Protein AF-A0A150PEU9-F1 (afdb_monomer_lite)

Sequence (123 aa):
MVEYGLVGLDCQSSMSETLRVEVGYSTSEGVMWDKSLAVTIDDVRLGLPEEYSQAILQALSSAVATKLSPGVLRLAEAAHGAVGSSPSFFAKLSFAAVELMFLDVSDAPDELLAKLLRRILVG

Structure (mmCIF, N/CA/C/O backbone):
data_AF-A0A150PEU9-F1
#
_entry.id   AF-A0A150PEU9-F1
#
loop_
_atom_site.group_PDB
_atom_site.id
_atom_site.type_symbol
_atom_site.label_atom_id
_atom_site.label_alt_id
_atom_site.label_comp_id
_atom_site.label_asym_id
_atom_site.label_entity_id
_atom_site.label_seq_id
_atom_site.pdbx_PDB_ins_code
_atom_site.Cartn_x
_atom_site.Cartn_y
_atom_site.Cartn_z
_atom_site.occupancy
_atom_site.B_iso_or_equiv
_atom_site.auth_seq_id
_atom_site.auth_comp_id
_atom_site.auth_asym_id
_atom_site.auth_atom_id
_atom_site.pdbx_PDB_model_num
ATOM 1 N N . MET A 1 1 ? 1.212 9.586 -21.007 1.00 61.94 1 MET A N 1
ATOM 2 C CA . MET A 1 1 ? 2.030 8.427 -20.592 1.00 61.94 1 MET A CA 1
ATOM 3 C C . MET A 1 1 ? 1.086 7.468 -19.890 1.00 61.94 1 MET A C 1
ATOM 5 O O . MET A 1 1 ? 0.194 7.959 -19.211 1.00 61.94 1 MET A O 1
ATOM 9 N N . VAL A 1 2 ? 1.180 6.164 -20.141 1.00 73.00 2 VAL A N 1
ATOM 10 C CA . VAL A 1 2 ? 0.320 5.181 -19.464 1.00 73.00 2 VAL A CA 1
ATOM 11 C C . VAL A 1 2 ? 0.987 4.835 -18.141 1.00 73.00 2 VAL A C 1
ATOM 13 O O . VAL A 1 2 ? 2.156 4.462 -18.148 1.00 73.00 2 VAL A O 1
ATOM 16 N N . GLU A 1 3 ? 0.273 5.013 -17.032 1.00 85.06 3 GLU A N 1
ATOM 17 C CA . GLU A 1 3 ? 0.747 4.597 -15.714 1.00 85.06 3 GLU A CA 1
ATOM 18 C C . GLU A 1 3 ? 0.246 3.191 -15.403 1.00 85.06 3 GLU A C 1
ATOM 20 O O . GLU A 1 3 ? -0.909 2.858 -15.684 1.00 85.06 3 GLU A O 1
ATOM 25 N N . TYR A 1 4 ? 1.115 2.360 -14.841 1.00 84.00 4 TYR A N 1
ATOM 26 C CA . TYR A 1 4 ? 0.763 1.005 -14.445 1.00 84.00 4 TYR A CA 1
ATOM 27 C C . TYR A 1 4 ? 1.694 0.511 -13.336 1.00 84.00 4 TYR A C 1
ATOM 29 O O . TYR A 1 4 ? 2.791 1.030 -13.123 1.00 84.00 4 TYR A O 1
ATOM 37 N N . GLY A 1 5 ? 1.227 -0.497 -12.609 1.00 88.62 5 GLY A N 1
ATOM 38 C CA . GLY A 1 5 ? 1.922 -1.100 -11.482 1.00 88.62 5 GLY A CA 1
ATOM 39 C C . GLY A 1 5 ? 1.016 -2.109 -10.792 1.00 88.62 5 GLY A C 1
ATOM 40 O O . GLY A 1 5 ? -0.192 -2.143 -11.038 1.00 88.62 5 GLY A O 1
ATOM 41 N N . LEU A 1 6 ? 1.606 -2.932 -9.935 1.00 90.06 6 LEU A N 1
ATOM 42 C CA . LEU A 1 6 ? 0.895 -3.910 -9.124 1.00 90.06 6 LEU A CA 1
ATOM 43 C C . LEU A 1 6 ? 1.288 -3.730 -7.663 1.00 90.06 6 LEU A C 1
ATOM 45 O O . LEU A 1 6 ? 2.459 -3.494 -7.370 1.00 90.06 6 LEU A O 1
ATOM 49 N N . VAL A 1 7 ? 0.316 -3.874 -6.765 1.00 92.44 7 VAL A N 1
ATOM 50 C CA . VAL A 1 7 ? 0.535 -3.966 -5.319 1.00 92.44 7 VAL A CA 1
ATOM 51 C C . VAL A 1 7 ? -0.363 -5.053 -4.739 1.00 92.44 7 VAL A C 1
ATOM 53 O O . VAL A 1 7 ? -1.501 -5.221 -5.176 1.00 92.44 7 VAL A O 1
ATOM 56 N N . GLY A 1 8 ? 0.145 -5.761 -3.740 1.00 92.19 8 GLY A N 1
ATOM 57 C CA . GLY A 1 8 ? -0.601 -6.692 -2.905 1.00 92.19 8 GLY A CA 1
ATOM 58 C C . GLY A 1 8 ? -0.447 -6.296 -1.444 1.00 92.19 8 GLY A C 1
ATOM 59 O O . GLY A 1 8 ? 0.663 -6.021 -0.980 1.00 92.19 8 GLY A O 1
ATOM 60 N N . LEU A 1 9 ? -1.567 -6.246 -0.726 1.00 93.56 9 LEU A N 1
ATOM 61 C CA . LEU A 1 9 ? -1.605 -5.949 0.701 1.00 93.56 9 LEU A CA 1
ATOM 62 C C . LEU A 1 9 ? -1.958 -7.217 1.478 1.00 93.56 9 LEU A C 1
ATOM 64 O O . LEU A 1 9 ? -2.881 -7.936 1.104 1.00 93.56 9 LEU A O 1
ATOM 68 N N . ASP A 1 10 ? -1.248 -7.449 2.575 1.00 93.12 10 ASP A N 1
ATOM 69 C CA . ASP A 1 10 ? -1.586 -8.443 3.591 1.00 93.12 10 ASP A CA 1
ATOM 70 C C . ASP A 1 10 ? -1.943 -7.721 4.892 1.00 93.12 10 ASP A C 1
ATOM 72 O O . ASP A 1 10 ? -1.300 -6.737 5.268 1.00 93.12 10 ASP A O 1
ATOM 76 N N . CYS A 1 11 ? -2.976 -8.194 5.582 1.00 91.25 11 CYS A N 1
ATOM 77 C CA . CYS A 1 11 ? -3.444 -7.588 6.821 1.00 91.25 11 CYS A CA 1
ATOM 78 C C . CYS A 1 11 ? -3.676 -8.655 7.880 1.00 91.25 11 CYS A C 1
ATOM 80 O O . CYS A 1 11 ? -4.505 -9.549 7.721 1.00 91.25 11 CYS A O 1
ATOM 82 N N . GLN A 1 12 ? -2.974 -8.508 8.999 1.00 91.56 12 GLN A N 1
ATOM 83 C CA . GLN A 1 12 ? -3.029 -9.437 10.116 1.00 91.56 12 GLN A CA 1
ATOM 84 C C . GLN A 1 12 ? -3.490 -8.699 11.367 1.00 91.56 12 GLN A C 1
ATOM 86 O O . GLN A 1 12 ? -2.843 -7.756 11.829 1.00 91.56 12 GLN A O 1
ATOM 91 N N . SER A 1 13 ? -4.614 -9.135 11.931 1.00 87.69 13 SER A N 1
ATOM 92 C CA . SER A 1 13 ? -5.076 -8.644 13.227 1.00 87.69 13 SER A CA 1
ATOM 93 C C . SER A 1 13 ? -4.116 -9.082 14.332 1.00 87.69 13 SER A C 1
ATOM 95 O O . SER A 1 13 ? -3.575 -10.187 14.307 1.00 87.69 13 SER A O 1
ATOM 97 N N . SER A 1 14 ? -3.927 -8.223 15.329 1.00 88.31 14 SER A N 1
ATOM 98 C CA . SER A 1 14 ? -3.087 -8.509 16.492 1.00 88.31 14 SER A CA 1
ATOM 99 C C . SER A 1 14 ? -3.781 -8.060 17.770 1.00 88.31 14 SER A C 1
ATOM 101 O O . SER A 1 14 ? -4.646 -7.191 17.748 1.00 88.31 14 SER A O 1
ATOM 103 N N . MET A 1 15 ? -3.354 -8.627 18.898 1.00 84.06 15 MET A N 1
ATOM 104 C CA . MET A 1 15 ? -3.739 -8.169 20.237 1.00 84.06 15 MET A CA 1
ATOM 105 C C . MET A 1 15 ? -2.934 -6.936 20.688 1.00 84.06 15 MET A C 1
ATOM 107 O O . MET A 1 15 ? -2.990 -6.559 21.855 1.00 84.06 15 MET A O 1
ATOM 111 N N . SER A 1 16 ? -2.138 -6.328 19.800 1.00 85.00 16 SER A N 1
ATOM 112 C CA . SER A 1 16 ? -1.471 -5.056 20.079 1.00 85.00 16 SER A CA 1
ATOM 113 C C . SER A 1 16 ? -2.482 -3.918 20.204 1.00 85.00 16 SER A C 1
ATOM 115 O O . SER A 1 16 ? -3.596 -3.996 19.706 1.00 85.00 16 SER A O 1
ATOM 117 N N . GLU A 1 17 ? -2.073 -2.818 20.830 1.00 89.25 17 GLU A N 1
ATOM 118 C CA . GLU A 1 17 ? -2.870 -1.582 20.872 1.00 89.25 17 GLU A CA 1
ATOM 119 C C . GLU A 1 17 ? -2.612 -0.680 19.657 1.00 89.25 17 GLU A C 1
ATOM 121 O O . GLU A 1 17 ? -3.278 0.332 19.459 1.00 89.25 17 GLU A O 1
ATOM 126 N N . THR A 1 18 ? -1.625 -1.038 18.835 1.00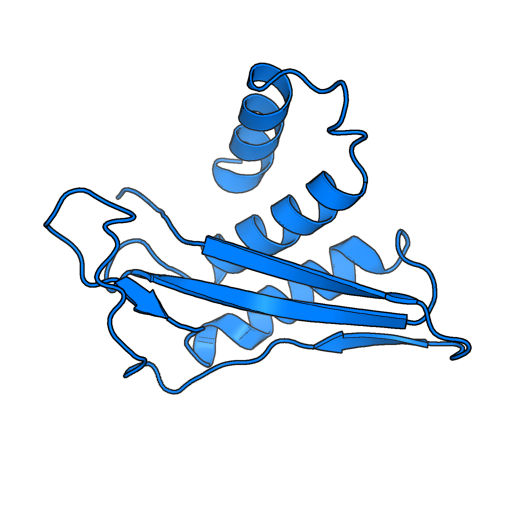 91.25 18 THR A N 1
ATOM 127 C CA . THR A 1 18 ? -1.189 -0.251 17.686 1.00 91.25 18 THR A CA 1
ATOM 128 C C . THR A 1 18 ? -1.408 -0.999 16.381 1.00 91.25 18 THR A C 1
ATOM 130 O O . THR A 1 18 ? -1.338 -2.231 16.317 1.00 91.25 18 THR A O 1
ATOM 133 N N . LEU A 1 19 ? -1.658 -0.222 15.330 1.00 92.44 19 LEU A N 1
ATOM 134 C CA . LEU A 1 19 ? -1.579 -0.660 13.947 1.00 92.44 19 LEU A CA 1
ATOM 135 C C . LEU A 1 19 ? -0.207 -0.272 13.396 1.00 92.44 19 LEU A C 1
ATOM 137 O O . LEU A 1 19 ? 0.175 0.899 13.430 1.00 92.44 19 LEU A O 1
ATOM 141 N N . ARG A 1 20 ? 0.537 -1.253 12.892 1.00 94.50 20 ARG A N 1
ATOM 142 C CA . ARG A 1 20 ? 1.802 -1.034 12.195 1.00 94.50 20 ARG A CA 1
ATOM 143 C C . ARG A 1 20 ? 1.579 -1.121 10.691 1.00 94.50 20 ARG A C 1
ATOM 145 O O . ARG A 1 20 ? 0.948 -2.060 10.219 1.00 94.50 20 ARG A O 1
ATOM 152 N N . VAL A 1 21 ? 2.140 -0.171 9.952 1.00 95.38 21 VAL A N 1
ATOM 153 C CA . VAL A 1 21 ? 2.193 -0.216 8.489 1.00 95.38 21 VAL A CA 1
ATOM 154 C C . VAL A 1 21 ? 3.622 -0.536 8.073 1.00 95.38 21 VAL A C 1
ATOM 156 O O . VAL A 1 21 ? 4.559 0.134 8.506 1.00 95.38 21 VAL A O 1
ATOM 159 N N . GLU A 1 22 ? 3.789 -1.569 7.256 1.00 95.50 22 GLU A N 1
ATOM 160 C CA . GLU A 1 22 ? 5.086 -2.039 6.774 1.00 95.50 22 GLU A CA 1
ATOM 161 C C . GLU A 1 22 ? 5.135 -1.947 5.246 1.00 95.50 22 GLU A C 1
ATOM 163 O O . GLU A 1 22 ? 4.294 -2.515 4.548 1.00 95.50 22 GLU A O 1
ATOM 168 N N . VAL A 1 23 ? 6.139 -1.241 4.722 1.00 93.69 23 VAL A N 1
ATOM 169 C CA . VAL A 1 23 ? 6.396 -1.124 3.282 1.00 93.69 23 VAL A CA 1
ATOM 170 C C . VAL A 1 23 ? 7.800 -1.645 3.017 1.00 93.69 23 VAL A C 1
ATOM 172 O O . VAL A 1 23 ? 8.785 -0.986 3.347 1.00 93.69 23 VAL A O 1
ATOM 175 N N . GLY A 1 24 ? 7.887 -2.854 2.464 1.00 88.69 24 GLY A N 1
ATOM 176 C CA . GLY A 1 24 ? 9.151 -3.399 1.983 1.00 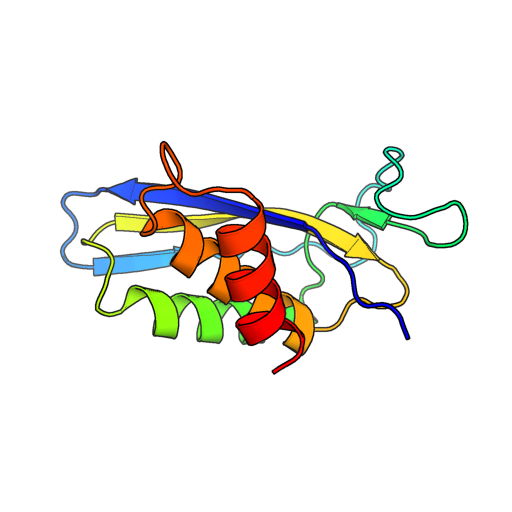88.69 24 GLY A CA 1
ATOM 177 C C . GLY A 1 24 ? 9.561 -2.720 0.679 1.00 88.69 24 GLY A C 1
ATOM 178 O O . GLY A 1 24 ? 8.719 -2.465 -0.179 1.00 88.69 24 GLY A O 1
ATOM 179 N N . TYR A 1 25 ? 10.849 -2.443 0.525 1.00 88.12 25 TYR A N 1
ATOM 180 C CA . TYR A 1 25 ? 11.429 -1.965 -0.725 1.00 88.12 25 TYR A CA 1
ATOM 181 C C . TYR A 1 25 ? 12.662 -2.795 -1.076 1.00 88.12 25 TYR A C 1
ATOM 183 O O . TYR A 1 25 ? 13.247 -3.472 -0.227 1.00 88.12 25 TYR A O 1
ATOM 191 N N . SER A 1 26 ? 13.043 -2.753 -2.344 1.00 79.69 26 SER A N 1
ATOM 192 C CA . SER A 1 26 ? 14.255 -3.361 -2.874 1.00 79.69 26 SER A CA 1
ATOM 193 C C . SER A 1 26 ? 15.102 -2.292 -3.549 1.00 79.69 26 SER A C 1
ATOM 195 O O . SER A 1 26 ? 14.620 -1.218 -3.913 1.00 79.69 26 SER A O 1
ATOM 197 N N . THR A 1 27 ? 16.380 -2.593 -3.765 1.00 69.81 27 THR A N 1
ATOM 198 C CA . THR A 1 27 ? 17.156 -1.820 -4.732 1.00 69.81 27 THR A CA 1
ATOM 199 C C . THR A 1 27 ? 16.472 -1.943 -6.097 1.00 69.81 27 THR A C 1
ATOM 201 O O . THR A 1 27 ? 15.893 -2.981 -6.425 1.00 69.81 27 THR A O 1
ATOM 204 N N . SER A 1 28 ? 16.488 -0.873 -6.890 1.00 61.41 28 SER A N 1
ATOM 205 C CA . SER A 1 28 ? 15.746 -0.777 -8.156 1.00 61.41 28 SER A CA 1
ATOM 206 C C . SER A 1 28 ? 16.172 -1.806 -9.216 1.00 61.41 28 SER A C 1
ATOM 208 O O . SER A 1 28 ? 15.518 -1.914 -10.247 1.00 61.41 28 SER A O 1
ATOM 210 N N . GLU A 1 29 ? 17.210 -2.610 -8.963 1.00 63.97 29 GLU A N 1
ATOM 211 C CA . GLU A 1 29 ? 17.677 -3.763 -9.753 1.00 63.97 29 GLU A CA 1
ATOM 212 C C . GLU A 1 29 ? 17.002 -5.094 -9.369 1.00 63.97 29 GLU A C 1
ATOM 214 O O . GLU A 1 29 ? 17.629 -6.153 -9.375 1.00 63.97 29 GLU A O 1
ATOM 219 N N . GLY A 1 30 ? 15.719 -5.044 -9.003 1.00 65.38 30 GLY A N 1
ATOM 220 C CA . GLY A 1 30 ? 14.930 -6.225 -8.652 1.00 65.38 30 GLY A CA 1
ATOM 221 C C . GLY A 1 30 ? 14.826 -7.265 -9.777 1.00 65.38 30 GLY A C 1
ATOM 222 O O . GLY A 1 30 ? 15.121 -7.001 -10.945 1.00 65.38 30 GLY A O 1
ATOM 223 N N . VAL A 1 31 ? 14.371 -8.470 -9.417 1.00 78.75 31 VAL A N 1
ATOM 224 C CA . VAL A 1 31 ? 14.144 -9.575 -10.362 1.00 78.75 31 VAL A CA 1
ATOM 225 C C . VAL A 1 31 ? 13.155 -9.129 -11.439 1.00 78.75 31 VAL A C 1
ATOM 227 O O . VAL A 1 31 ? 12.062 -8.651 -11.128 1.00 78.75 31 VAL A O 1
ATOM 230 N N . MET A 1 32 ? 13.542 -9.292 -12.704 1.00 78.81 32 MET A N 1
ATOM 231 C CA . MET A 1 32 ? 12.672 -8.993 -13.838 1.00 78.81 32 MET A CA 1
ATOM 232 C C . MET A 1 32 ? 11.451 -9.911 -13.803 1.00 78.81 32 MET A C 1
ATOM 234 O O . MET A 1 32 ? 11.586 -11.126 -13.636 1.00 78.81 32 MET A O 1
ATOM 238 N N . TRP A 1 33 ? 10.265 -9.338 -13.968 1.00 76.75 33 TRP A N 1
ATOM 239 C CA . TRP A 1 33 ? 9.039 -10.111 -14.034 1.00 76.75 33 TRP A CA 1
ATOM 240 C C . TRP A 1 33 ? 8.700 -10.417 -15.493 1.00 76.75 33 TRP A C 1
ATOM 242 O O . TRP A 1 33 ? 8.350 -9.529 -16.265 1.00 76.75 33 TRP A O 1
ATOM 252 N N . ASP A 1 34 ? 8.820 -11.688 -15.877 1.00 67.19 34 ASP A N 1
ATOM 253 C CA . ASP A 1 34 ? 8.588 -12.180 -17.243 1.00 67.19 34 ASP A CA 1
ATOM 254 C C . ASP A 1 34 ? 7.101 -12.264 -17.628 1.00 67.19 34 ASP A C 1
ATOM 256 O O . ASP A 1 34 ? 6.752 -12.408 -18.804 1.00 67.19 34 ASP A O 1
ATOM 260 N N . LYS A 1 35 ? 6.203 -12.139 -16.646 1.00 63.50 35 LYS A N 1
ATOM 261 C CA . LYS A 1 35 ? 4.766 -12.047 -16.882 1.00 63.50 35 LYS A CA 1
ATOM 262 C C . LYS A 1 35 ? 4.431 -10.617 -17.287 1.00 63.50 35 LYS A C 1
ATOM 264 O O . LYS A 1 35 ? 4.411 -9.703 -16.470 1.00 63.50 35 LYS A O 1
ATOM 269 N N . SER A 1 36 ? 4.170 -10.448 -18.580 1.00 58.41 36 SER A N 1
ATOM 270 C CA . SER A 1 36 ? 3.773 -9.186 -19.206 1.00 58.41 36 SER A CA 1
ATOM 271 C C . SER A 1 36 ? 2.552 -8.576 -18.496 1.00 58.41 36 SER A C 1
ATOM 273 O O . SER A 1 36 ? 1.419 -8.998 -18.712 1.00 58.41 36 SER A O 1
ATOM 275 N N . LEU A 1 37 ? 2.791 -7.573 -17.641 1.00 56.44 37 LEU A N 1
ATOM 276 C CA . LEU A 1 37 ? 1.754 -6.648 -17.160 1.00 56.44 37 LEU A CA 1
ATOM 277 C C . LEU A 1 37 ? 1.342 -5.648 -18.257 1.00 56.44 37 LEU A C 1
ATOM 279 O O . LEU A 1 37 ? 0.225 -5.136 -18.245 1.00 56.44 37 LEU A O 1
ATOM 283 N N . ALA A 1 38 ? 2.243 -5.374 -19.203 1.00 54.31 38 ALA A N 1
ATOM 284 C CA . ALA A 1 38 ? 2.047 -4.485 -20.341 1.00 54.31 38 ALA A CA 1
ATOM 285 C C . ALA A 1 38 ? 2.653 -5.109 -21.609 1.00 54.31 38 ALA A C 1
ATOM 287 O O . ALA A 1 38 ? 3.636 -5.848 -21.533 1.00 54.31 38 ALA A O 1
ATOM 288 N N . VAL A 1 39 ? 2.067 -4.810 -22.773 1.00 54.38 39 VAL A N 1
ATOM 289 C CA . VAL A 1 39 ? 2.549 -5.228 -24.102 1.00 54.38 39 VAL A CA 1
ATOM 290 C C . VAL A 1 39 ? 4.034 -4.877 -24.257 1.00 54.38 39 VAL A C 1
ATOM 292 O O . VAL A 1 39 ? 4.347 -3.698 -24.343 1.00 54.38 39 VAL A O 1
ATOM 295 N N . THR A 1 40 ? 4.901 -5.900 -24.261 1.00 54.72 40 THR A N 1
ATOM 296 C CA . THR A 1 40 ? 6.279 -6.052 -24.807 1.00 54.72 40 THR A CA 1
ATOM 297 C C . THR A 1 40 ? 7.307 -4.904 -24.788 1.00 54.72 40 THR A C 1
ATOM 299 O O . THR A 1 40 ? 8.409 -5.110 -25.290 1.00 54.72 40 THR A O 1
ATOM 302 N N . ILE A 1 41 ? 7.003 -3.715 -24.271 1.00 56.69 41 ILE A N 1
ATOM 303 C CA . ILE A 1 41 ? 7.803 -2.496 -24.484 1.00 56.69 41 ILE A CA 1
ATOM 304 C C . ILE A 1 41 ? 8.476 -2.007 -23.192 1.00 56.69 41 ILE A C 1
ATOM 306 O O . ILE A 1 41 ? 9.379 -1.180 -23.270 1.00 56.69 41 ILE A O 1
ATOM 310 N N . ASP A 1 42 ? 8.094 -2.521 -22.020 1.00 65.38 42 ASP A N 1
ATOM 311 C CA . ASP A 1 42 ? 8.597 -2.008 -20.743 1.00 65.38 42 ASP A CA 1
ATOM 312 C C . ASP A 1 42 ? 9.097 -3.118 -19.812 1.00 65.38 42 ASP A C 1
ATOM 314 O O . ASP A 1 42 ? 8.486 -4.187 -19.698 1.00 65.38 42 ASP A O 1
ATOM 318 N N . ASP A 1 43 ? 10.216 -2.836 -19.150 1.00 77.00 43 ASP A N 1
ATOM 319 C CA . ASP A 1 43 ? 10.879 -3.734 -18.216 1.00 77.00 43 ASP A CA 1
ATOM 320 C C . ASP A 1 43 ? 10.171 -3.646 -16.865 1.00 77.00 43 ASP A C 1
ATOM 322 O O . ASP A 1 43 ? 10.274 -2.654 -16.139 1.00 77.00 43 ASP A O 1
ATOM 326 N N . VAL A 1 44 ? 9.445 -4.705 -16.514 1.00 84.25 44 VAL A N 1
ATOM 327 C CA . VAL A 1 44 ? 8.771 -4.817 -15.221 1.00 84.25 44 VAL A CA 1
ATOM 328 C C . VAL A 1 44 ? 9.698 -5.494 -14.222 1.00 84.25 44 VAL A C 1
ATOM 330 O O . VAL A 1 44 ? 10.264 -6.553 -14.498 1.00 84.25 44 VAL A O 1
ATOM 333 N N . ARG A 1 45 ? 9.834 -4.906 -13.036 1.00 86.06 45 ARG A N 1
ATOM 334 C CA . ARG A 1 45 ? 10.647 -5.435 -11.938 1.00 86.06 45 ARG A CA 1
ATOM 335 C C . ARG A 1 45 ? 9.776 -5.708 -10.721 1.00 86.06 45 ARG A C 1
ATOM 337 O O . ARG A 1 45 ? 8.861 -4.941 -10.417 1.00 86.06 45 ARG A O 1
ATOM 344 N N . LEU A 1 46 ? 10.057 -6.818 -10.043 1.00 87.56 46 LEU A N 1
ATOM 345 C CA . LEU A 1 46 ? 9.431 -7.156 -8.769 1.00 87.56 46 LEU A CA 1
ATOM 346 C C . LEU A 1 46 ? 9.990 -6.282 -7.646 1.00 87.56 46 LEU A C 1
ATOM 348 O O . LEU A 1 46 ? 11.189 -6.006 -7.598 1.00 87.56 46 LEU A O 1
ATOM 352 N N . GLY A 1 47 ? 9.115 -5.928 -6.711 1.00 88.50 47 GLY A N 1
ATOM 353 C CA . GLY A 1 47 ? 9.424 -5.077 -5.572 1.00 88.50 47 GLY A CA 1
ATOM 354 C C . GLY A 1 47 ? 9.066 -3.613 -5.806 1.00 88.50 47 GLY A C 1
ATOM 355 O O . GLY A 1 47 ? 8.327 -3.259 -6.727 1.00 88.50 47 GLY A O 1
ATOM 356 N N . LEU A 1 48 ? 9.575 -2.765 -4.916 1.00 89.31 48 LEU A N 1
ATOM 357 C CA . LEU A 1 48 ? 9.398 -1.318 -4.954 1.00 89.31 48 LEU A CA 1
ATOM 358 C C . LEU A 1 48 ? 10.761 -0.644 -4.897 1.00 89.31 48 LEU A C 1
ATOM 360 O O . LEU A 1 48 ? 11.559 -1.016 -4.035 1.00 89.31 48 LEU A O 1
ATOM 364 N N . PRO A 1 49 ? 11.004 0.384 -5.721 1.00 89.94 49 PRO A N 1
ATOM 365 C CA . PRO A 1 49 ? 12.121 1.287 -5.514 1.00 89.94 49 PRO A CA 1
ATOM 366 C C . PRO A 1 49 ? 12.014 1.972 -4.147 1.00 89.94 49 PRO A C 1
ATOM 368 O O . PRO A 1 49 ? 10.918 2.339 -3.702 1.00 89.94 49 PRO A O 1
ATOM 371 N N . GLU A 1 50 ? 13.150 2.161 -3.478 1.00 91.25 50 GLU A N 1
ATOM 372 C CA . GLU A 1 50 ? 13.221 2.801 -2.159 1.00 91.25 50 GLU A CA 1
ATOM 373 C C . GLU A 1 50 ? 12.550 4.180 -2.162 1.00 91.25 50 GLU A C 1
ATOM 375 O O . GLU A 1 50 ? 11.814 4.521 -1.233 1.00 91.25 50 GLU A O 1
ATOM 380 N N . GLU A 1 51 ? 12.712 4.945 -3.240 1.00 91.50 51 GLU A N 1
ATOM 381 C CA . GLU A 1 51 ? 12.153 6.285 -3.393 1.00 91.50 51 GLU A CA 1
ATOM 382 C C . GLU A 1 51 ? 10.612 6.324 -3.377 1.00 91.50 51 GLU A C 1
ATOM 384 O O . GLU A 1 51 ? 10.025 7.389 -3.175 1.00 91.50 51 GLU A O 1
ATOM 389 N N . TYR A 1 52 ? 9.929 5.187 -3.565 1.00 92.62 52 TYR A N 1
ATOM 390 C CA . TYR A 1 52 ? 8.461 5.122 -3.527 1.00 92.62 52 TYR A CA 1
ATOM 391 C C . TYR A 1 52 ? 7.946 4.868 -2.108 1.00 92.62 52 TYR A C 1
ATOM 393 O O . TYR A 1 52 ? 6.807 5.222 -1.789 1.00 92.62 52 TYR A O 1
ATOM 401 N N . SER A 1 53 ? 8.784 4.281 -1.247 1.00 92.25 53 SER A N 1
ATOM 402 C CA . SER A 1 53 ? 8.392 3.757 0.066 1.00 92.25 53 SER A CA 1
ATOM 403 C C . SER A 1 53 ? 7.717 4.808 0.949 1.00 92.25 53 SER A C 1
ATOM 405 O O . SER A 1 53 ? 6.660 4.546 1.520 1.00 92.25 53 SER A O 1
ATOM 407 N N . GLN A 1 54 ? 8.264 6.025 1.000 1.00 94.69 54 GLN A N 1
ATOM 408 C CA . GLN A 1 54 ? 7.741 7.096 1.843 1.00 94.69 54 GLN A CA 1
ATOM 409 C C . GLN A 1 54 ? 6.349 7.568 1.400 1.00 94.69 54 GLN A C 1
ATOM 411 O O . GLN A 1 54 ? 5.470 7.774 2.239 1.00 94.69 54 GLN A O 1
ATOM 416 N N . ALA A 1 55 ? 6.133 7.725 0.091 1.00 95.75 55 ALA A N 1
ATOM 417 C CA . ALA A 1 55 ? 4.845 8.154 -0.450 1.00 95.75 55 ALA A CA 1
ATOM 418 C C . ALA A 1 55 ? 3.761 7.095 -0.188 1.00 95.75 55 ALA A C 1
ATOM 420 O O . ALA A 1 55 ? 2.650 7.419 0.236 1.00 95.75 55 ALA A O 1
ATOM 421 N N . ILE A 1 56 ? 4.112 5.820 -0.369 1.00 95.81 56 ILE A N 1
ATOM 422 C CA . ILE A 1 56 ? 3.233 4.683 -0.082 1.00 95.81 56 ILE A CA 1
ATOM 423 C C . ILE A 1 56 ? 2.908 4.608 1.410 1.00 95.81 56 ILE A C 1
ATOM 425 O O . ILE A 1 56 ? 1.742 4.471 1.777 1.00 95.81 56 ILE A O 1
ATOM 429 N N . LEU A 1 57 ? 3.914 4.738 2.279 1.00 95.81 57 LEU A N 1
ATOM 430 C CA . LEU A 1 57 ? 3.735 4.661 3.726 1.00 95.81 57 LEU A CA 1
ATOM 431 C C . LEU A 1 57 ? 2.770 5.741 4.229 1.00 95.81 57 LEU A C 1
ATOM 433 O O . LEU A 1 57 ? 1.889 5.451 5.040 1.00 95.81 57 LEU A O 1
ATOM 437 N N . GLN A 1 58 ? 2.900 6.973 3.727 1.00 95.38 58 GLN A N 1
ATOM 438 C CA . GLN A 1 58 ? 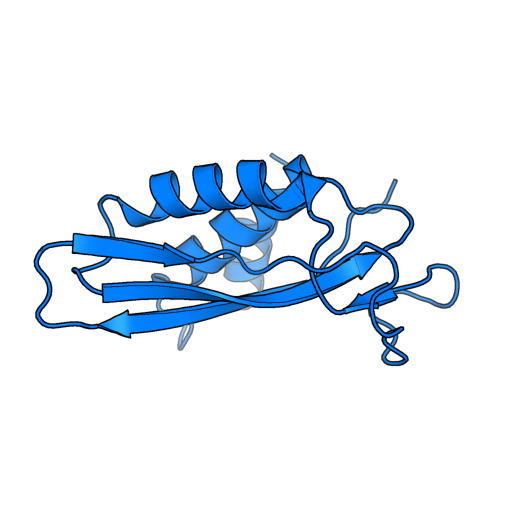2.000 8.079 4.068 1.00 95.38 58 GLN A CA 1
ATOM 439 C C . GLN A 1 58 ? 0.566 7.828 3.590 1.00 95.38 58 GLN A C 1
ATOM 441 O O . GLN A 1 58 ? -0.383 8.055 4.349 1.00 95.38 58 GLN A O 1
ATOM 446 N N . ALA A 1 59 ? 0.404 7.336 2.359 1.00 94.94 59 ALA A N 1
ATOM 447 C CA . ALA A 1 59 ? -0.901 7.014 1.793 1.00 94.94 59 ALA A CA 1
ATOM 448 C C . ALA A 1 59 ? -1.599 5.899 2.581 1.00 94.94 59 ALA A C 1
ATOM 450 O O . ALA A 1 59 ? -2.743 6.075 3.000 1.00 94.94 59 ALA A O 1
ATOM 451 N N . LEU A 1 60 ? -0.894 4.796 2.850 1.00 94.94 60 LEU A N 1
ATOM 452 C CA . LEU A 1 60 ? -1.419 3.675 3.626 1.00 94.94 60 LEU A CA 1
ATOM 453 C C . LEU A 1 60 ? -1.793 4.113 5.039 1.00 94.94 60 LEU A C 1
ATOM 455 O O . LEU A 1 60 ? -2.930 3.900 5.443 1.00 94.94 60 LEU A O 1
ATOM 459 N N . SER A 1 61 ? -0.887 4.790 5.754 1.00 93.69 61 SER A N 1
ATOM 460 C CA . SER A 1 61 ? -1.130 5.252 7.129 1.00 93.69 61 SER A CA 1
ATOM 461 C C . SER A 1 61 ? -2.378 6.130 7.224 1.00 93.69 61 SER A C 1
ATOM 463 O O . SER A 1 61 ? -3.193 5.950 8.126 1.00 93.69 61 SER A O 1
ATOM 465 N N . SER A 1 62 ? -2.565 7.039 6.263 1.00 91.88 62 SER A N 1
ATOM 466 C CA . SER A 1 62 ? -3.744 7.909 6.208 1.00 91.88 62 SER A CA 1
ATOM 467 C C . SER A 1 62 ? -5.022 7.131 5.885 1.00 91.88 62 SER A C 1
ATOM 469 O O . SER A 1 62 ? -6.068 7.406 6.468 1.00 91.88 62 SER A O 1
ATOM 471 N N . ALA A 1 63 ? -4.946 6.150 4.980 1.00 91.94 63 ALA A N 1
ATOM 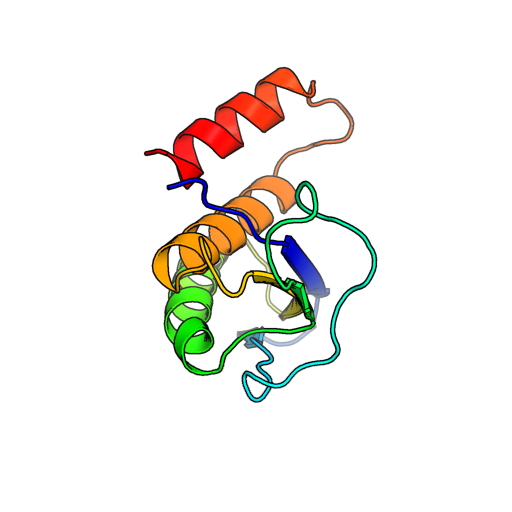472 C CA . ALA A 1 63 ? -6.094 5.348 4.564 1.00 91.94 63 ALA A CA 1
ATOM 473 C C . ALA A 1 63 ? -6.640 4.466 5.695 1.00 91.94 63 ALA A C 1
ATOM 475 O O . ALA A 1 63 ? -7.850 4.257 5.787 1.00 91.94 63 ALA A O 1
ATOM 476 N N . VAL A 1 64 ? -5.757 3.949 6.556 1.00 92.38 64 VAL A N 1
ATOM 477 C CA . VAL A 1 64 ? -6.122 2.933 7.554 1.00 92.38 64 VAL A CA 1
ATOM 478 C C . VAL A 1 64 ? -6.303 3.451 8.967 1.00 92.38 64 VAL A C 1
ATOM 480 O O . VAL A 1 64 ? -6.901 2.739 9.773 1.00 92.38 64 VAL A O 1
ATOM 483 N N . ALA A 1 65 ? -5.858 4.677 9.262 1.00 87.81 65 ALA A N 1
ATOM 484 C CA . ALA A 1 65 ? -5.879 5.264 10.604 1.00 87.81 65 ALA A CA 1
ATOM 485 C C . ALA A 1 65 ? -7.240 5.170 11.317 1.00 87.81 65 ALA A C 1
ATOM 487 O O . ALA A 1 65 ? -7.285 5.096 12.541 1.00 87.81 65 ALA A O 1
ATOM 488 N N . THR A 1 66 ? -8.345 5.172 10.567 1.00 84.12 66 THR A N 1
ATOM 489 C CA . THR A 1 66 ? -9.711 5.087 11.110 1.00 84.12 66 THR A CA 1
ATOM 490 C C . THR A 1 66 ? -10.484 3.850 10.657 1.00 84.12 66 THR A C 1
ATOM 492 O O . THR A 1 66 ? -11.655 3.714 11.007 1.00 84.12 66 THR A O 1
ATOM 495 N N . LYS A 1 67 ? -9.865 2.959 9.871 1.00 88.31 67 LYS A N 1
ATOM 496 C CA . LYS A 1 67 ? -10.557 1.834 9.222 1.00 88.31 67 LYS A CA 1
ATOM 497 C C . LYS A 1 67 ? -10.106 0.465 9.715 1.00 88.31 67 LYS A C 1
ATOM 499 O O . LYS A 1 67 ? -10.928 -0.443 9.793 1.00 88.31 67 LYS A O 1
ATOM 504 N N . LEU A 1 68 ? -8.819 0.299 10.024 1.00 87.94 68 LEU A N 1
ATOM 505 C CA . LEU A 1 68 ? -8.279 -0.977 10.491 1.00 87.94 68 LEU A CA 1
ATOM 506 C C . LEU A 1 68 ? -8.203 -1.029 12.016 1.00 87.94 68 LEU A C 1
ATOM 508 O O . LEU A 1 68 ? -7.864 -0.051 12.681 1.00 87.94 68 LEU A O 1
ATOM 512 N N . SER A 1 69 ? -8.477 -2.213 12.560 1.00 89.25 69 SER A N 1
ATOM 513 C CA . SER A 1 69 ? -8.156 -2.545 13.946 1.00 89.25 69 SER A CA 1
ATOM 514 C C . SER A 1 69 ? -6.636 -2.620 14.151 1.00 89.25 69 SER A C 1
ATOM 516 O O . SER A 1 69 ? -5.896 -2.780 13.175 1.00 89.25 69 SER A O 1
ATOM 518 N N . PRO A 1 70 ? -6.150 -2.590 15.404 1.00 92.62 70 PRO A N 1
ATOM 519 C CA . PRO A 1 70 ? -4.756 -2.894 15.702 1.00 92.62 70 PRO A CA 1
ATOM 520 C C . PRO A 1 70 ? -4.268 -4.202 15.058 1.00 92.62 70 PRO A C 1
ATOM 522 O O . PRO A 1 70 ? -5.029 -5.162 14.879 1.00 92.62 70 PRO A O 1
ATOM 525 N N . GLY A 1 71 ? -2.994 -4.228 14.671 1.00 93.50 71 GLY A N 1
ATOM 526 C CA . GLY A 1 71 ? -2.482 -5.252 13.767 1.00 93.50 71 GLY A CA 1
ATOM 527 C C . GLY A 1 71 ? -1.270 -4.814 12.960 1.00 93.50 71 GLY A C 1
ATOM 528 O O . GLY A 1 71 ? -0.579 -3.850 13.300 1.00 93.50 71 GLY A O 1
ATOM 529 N N . VAL A 1 72 ? -1.029 -5.532 11.869 1.00 94.94 72 VAL A N 1
ATOM 530 C CA . VAL A 1 72 ? -0.005 -5.216 10.874 1.00 94.94 72 VAL A CA 1
ATOM 531 C C . VAL A 1 72 ? -0.655 -5.193 9.496 1.00 94.94 72 VAL A C 1
ATOM 533 O O . VAL A 1 72 ? -1.225 -6.193 9.067 1.00 94.94 72 VAL A O 1
ATOM 536 N N . LEU A 1 73 ? -0.543 -4.062 8.802 1.00 95.50 73 LEU A N 1
ATOM 537 C CA . LEU A 1 73 ? -0.792 -3.957 7.368 1.00 95.50 73 LEU A CA 1
ATOM 538 C C . LEU A 1 73 ? 0.555 -3.943 6.653 1.00 95.50 73 LEU A C 1
ATOM 540 O O . LEU A 1 73 ? 1.370 -3.047 6.882 1.00 95.50 73 LEU A O 1
ATOM 544 N N . ARG A 1 74 ? 0.780 -4.907 5.769 1.00 95.19 74 ARG A N 1
ATOM 545 C CA . ARG A 1 74 ? 2.013 -5.027 4.999 1.00 95.19 74 ARG A CA 1
ATOM 546 C C . ARG A 1 74 ? 1.721 -4.901 3.515 1.00 95.19 74 ARG A C 1
ATOM 548 O O . ARG A 1 74 ? 0.843 -5.581 2.995 1.00 95.19 74 ARG A O 1
ATOM 555 N N . LEU A 1 75 ? 2.515 -4.097 2.819 1.00 93.75 75 LEU A N 1
ATOM 556 C CA . LEU A 1 75 ? 2.631 -4.214 1.371 1.00 93.75 75 LEU A CA 1
ATOM 557 C C . LEU A 1 75 ? 3.517 -5.428 1.070 1.00 93.75 75 LEU A C 1
ATOM 559 O O . LEU A 1 75 ? 4.735 -5.378 1.240 1.00 93.75 75 LEU A O 1
ATOM 563 N N . ALA A 1 76 ? 2.870 -6.546 0.744 1.00 88.44 76 ALA A N 1
ATOM 564 C CA . ALA A 1 76 ? 3.488 -7.863 0.620 1.00 88.44 76 ALA A CA 1
ATOM 565 C C . ALA A 1 76 ? 4.044 -8.117 -0.785 1.00 88.44 76 ALA A C 1
ATOM 567 O O . ALA A 1 76 ? 5.067 -8.782 -0.936 1.00 88.44 76 ALA A O 1
ATOM 568 N N . GLU A 1 77 ? 3.384 -7.568 -1.802 1.00 89.44 77 GLU A N 1
ATOM 569 C CA . GLU A 1 77 ? 3.738 -7.773 -3.203 1.00 89.44 77 GLU A CA 1
ATOM 570 C C . GLU A 1 77 ? 3.756 -6.435 -3.934 1.00 89.44 77 GLU A 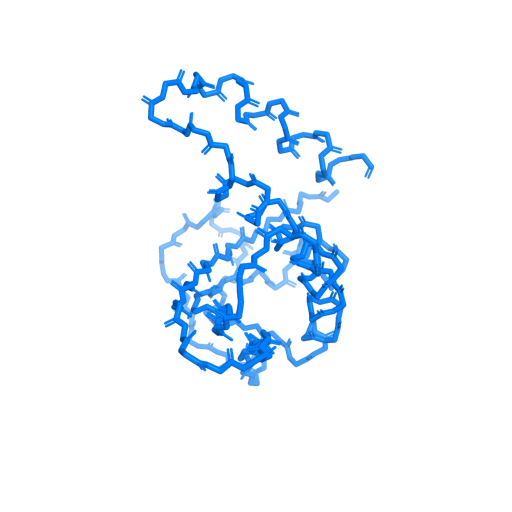C 1
ATOM 572 O O . GLU A 1 77 ? 2.930 -5.559 -3.672 1.00 89.44 77 GLU A O 1
ATOM 577 N N . ALA A 1 78 ? 4.686 -6.278 -4.871 1.00 90.94 78 ALA A N 1
ATOM 578 C CA . ALA A 1 78 ? 4.688 -5.159 -5.795 1.00 90.94 78 ALA A CA 1
ATOM 579 C C . ALA A 1 78 ? 5.412 -5.499 -7.090 1.00 90.94 78 ALA A C 1
ATOM 581 O O . ALA A 1 78 ? 6.333 -6.318 -7.106 1.00 90.94 78 ALA A O 1
ATOM 582 N N . ALA A 1 79 ? 5.009 -4.822 -8.158 1.00 89.75 79 ALA A N 1
ATOM 583 C CA . ALA A 1 79 ? 5.763 -4.779 -9.396 1.00 89.75 79 ALA A CA 1
ATOM 584 C C . ALA A 1 79 ? 5.642 -3.403 -10.043 1.00 89.75 79 ALA A C 1
ATOM 586 O O . ALA A 1 79 ? 4.538 -2.857 -10.134 1.00 89.75 79 ALA A O 1
ATOM 587 N N . HIS A 1 80 ? 6.765 -2.871 -10.517 1.00 88.00 80 HIS A N 1
ATOM 588 C CA . HIS A 1 80 ? 6.856 -1.555 -11.142 1.00 88.00 80 HIS A CA 1
ATOM 589 C C . HIS A 1 80 ? 7.483 -1.644 -12.536 1.00 88.00 80 HIS A C 1
ATOM 591 O O . HIS A 1 80 ? 8.293 -2.527 -12.810 1.00 88.00 80 HIS A O 1
ATOM 597 N N . GLY A 1 81 ? 7.095 -0.729 -13.419 1.00 85.06 81 GLY A N 1
ATOM 598 C CA . GLY A 1 81 ? 7.750 -0.516 -14.707 1.00 85.06 81 GLY A CA 1
ATOM 599 C C . GLY A 1 81 ? 8.997 0.352 -14.580 1.00 85.06 81 GLY A C 1
ATOM 600 O O . GLY A 1 81 ? 9.145 1.104 -13.609 1.00 85.06 81 GLY A O 1
ATOM 601 N N . ALA A 1 82 ? 9.881 0.280 -15.574 1.00 76.31 82 ALA A N 1
ATOM 602 C CA . ALA A 1 82 ? 10.947 1.261 -15.743 1.00 76.31 82 ALA A CA 1
ATOM 603 C C . ALA A 1 82 ? 10.384 2.596 -16.257 1.00 76.31 82 ALA A C 1
ATOM 605 O O . ALA A 1 82 ? 10.892 3.661 -15.898 1.00 76.31 82 ALA A O 1
ATOM 606 N N . VAL A 1 83 ? 9.306 2.554 -17.050 1.00 76.19 83 VAL A N 1
ATOM 607 C CA . VAL A 1 83 ? 8.553 3.730 -17.497 1.00 76.19 83 VAL A CA 1
ATOM 608 C C . VAL A 1 83 ? 7.107 3.652 -16.982 1.00 76.19 83 VAL A C 1
ATOM 610 O O . VAL A 1 83 ? 6.555 2.592 -16.710 1.00 76.19 83 VAL A O 1
ATOM 613 N N . GLY A 1 84 ? 6.484 4.808 -16.736 1.00 74.88 84 GLY A N 1
ATOM 614 C CA . GLY A 1 84 ? 5.081 4.873 -16.300 1.00 74.88 84 GLY A CA 1
ATOM 615 C C . GLY A 1 84 ? 4.821 4.515 -14.829 1.00 74.88 84 GLY A C 1
ATOM 616 O O . GLY A 1 84 ? 3.682 4.593 -14.380 1.00 74.88 84 GLY A O 1
ATOM 617 N N . SER A 1 85 ? 5.846 4.175 -14.049 1.00 83.38 85 SER A N 1
ATOM 618 C CA . SER A 1 85 ? 5.758 4.054 -12.590 1.00 83.38 85 SER A CA 1
ATOM 619 C C . SER A 1 85 ? 6.286 5.313 -11.898 1.00 83.38 85 SER A C 1
ATOM 621 O O . SER A 1 85 ? 7.247 5.935 -12.350 1.00 83.38 85 SER A O 1
ATOM 623 N N . SER A 1 86 ? 5.635 5.721 -10.807 1.00 90.62 86 SER A N 1
ATOM 624 C CA . SER A 1 86 ? 6.028 6.898 -10.027 1.00 90.62 86 SER A CA 1
ATOM 625 C C . SER A 1 86 ? 5.634 6.756 -8.550 1.00 90.62 86 SER A C 1
ATOM 627 O O . SER A 1 86 ? 4.674 6.036 -8.247 1.00 90.62 86 SER A O 1
ATOM 629 N N . PRO A 1 87 ? 6.297 7.480 -7.622 1.00 93.12 87 PRO A N 1
ATOM 630 C CA . PRO A 1 87 ? 5.913 7.472 -6.211 1.00 93.12 87 PRO A CA 1
ATOM 631 C C . PRO A 1 87 ? 4.446 7.875 -6.001 1.00 93.12 87 PRO A C 1
ATOM 633 O O . PRO A 1 87 ? 3.734 7.263 -5.207 1.00 93.12 87 PRO A O 1
ATOM 636 N N . SER A 1 88 ? 3.968 8.886 -6.738 1.00 93.50 88 SER A N 1
ATOM 637 C CA . SER A 1 88 ? 2.588 9.368 -6.637 1.00 93.50 88 SER A CA 1
ATOM 638 C C . SER A 1 88 ? 1.578 8.346 -7.144 1.00 93.50 88 SER A C 1
ATOM 640 O O . SER A 1 88 ? 0.532 8.166 -6.523 1.00 93.50 88 SER A O 1
ATOM 642 N N . PHE A 1 89 ? 1.890 7.656 -8.243 1.00 92.88 89 PHE A N 1
ATOM 643 C CA . PHE A 1 89 ? 1.029 6.602 -8.766 1.00 92.88 89 PHE A CA 1
ATOM 644 C C . PHE A 1 89 ? 0.918 5.439 -7.774 1.00 92.88 89 PHE A C 1
ATOM 646 O O . PHE A 1 89 ? -0.189 5.022 -7.441 1.00 92.88 89 PHE A O 1
ATOM 653 N N . PHE A 1 90 ? 2.038 4.973 -7.214 1.00 94.69 90 PHE A N 1
ATOM 654 C CA . PHE A 1 90 ? 2.025 3.891 -6.226 1.00 94.69 90 PHE A CA 1
ATOM 655 C C . PHE A 1 90 ? 1.348 4.275 -4.907 1.00 94.69 90 PHE A C 1
ATOM 657 O O . PHE A 1 90 ? 0.708 3.427 -4.284 1.00 94.69 90 PHE A O 1
ATOM 664 N N . ALA A 1 91 ? 1.421 5.542 -4.496 1.00 95.75 91 ALA A N 1
ATOM 665 C CA . ALA A 1 91 ? 0.662 6.047 -3.356 1.00 95.75 91 ALA A CA 1
ATOM 666 C C . ALA A 1 91 ? -0.855 5.944 -3.602 1.00 95.75 91 ALA A C 1
ATOM 668 O O . ALA A 1 91 ? -1.580 5.395 -2.770 1.00 95.75 91 ALA A O 1
ATOM 669 N N . LYS A 1 92 ? -1.332 6.396 -4.773 1.00 95.19 92 LYS A N 1
ATOM 670 C CA . LYS A 1 92 ? -2.744 6.269 -5.177 1.00 95.19 92 LYS A CA 1
ATOM 671 C C . LYS A 1 92 ? -3.171 4.806 -5.310 1.00 95.19 92 LYS A C 1
ATOM 673 O O . LYS A 1 92 ? -4.256 4.445 -4.862 1.00 95.19 92 LYS A O 1
ATOM 678 N N . LEU A 1 93 ? -2.319 3.962 -5.891 1.00 94.38 93 LEU A N 1
ATOM 679 C CA . LEU A 1 93 ? -2.585 2.537 -6.081 1.00 94.38 93 LEU A CA 1
ATOM 680 C C . LEU A 1 93 ? -2.688 1.794 -4.742 1.00 94.38 93 LEU A C 1
ATOM 682 O O . LEU A 1 93 ? -3.610 1.007 -4.544 1.00 94.38 93 LEU A O 1
ATOM 686 N N . SER A 1 94 ? -1.803 2.101 -3.794 1.00 95.12 94 SER A N 1
ATOM 687 C CA . SER A 1 94 ? -1.832 1.524 -2.443 1.00 95.12 94 SER A CA 1
ATOM 688 C C . SER A 1 94 ? -3.056 1.990 -1.654 1.00 95.12 94 SER A C 1
ATOM 690 O O . SER A 1 94 ? -3.701 1.187 -0.985 1.00 95.12 94 SER A O 1
ATOM 692 N N . PHE A 1 95 ? -3.430 3.268 -1.780 1.00 94.38 95 PHE A N 1
ATOM 693 C CA . PHE A 1 95 ? -4.682 3.784 -1.223 1.00 94.38 95 PHE A CA 1
ATOM 694 C C . PHE A 1 95 ? -5.897 3.053 -1.810 1.00 94.38 95 PHE A C 1
ATOM 696 O O . PHE A 1 95 ? -6.770 2.610 -1.068 1.00 94.38 95 PHE A O 1
ATOM 703 N N . ALA A 1 96 ? -5.936 2.875 -3.134 1.00 92.88 96 ALA A N 1
ATOM 704 C CA . ALA A 1 96 ? -7.007 2.143 -3.799 1.00 92.88 96 ALA A CA 1
ATOM 705 C C . ALA A 1 96 ? -7.111 0.700 -3.291 1.00 92.88 96 ALA A C 1
ATOM 707 O O . ALA A 1 96 ? -8.212 0.249 -2.996 1.00 92.88 96 ALA A O 1
ATOM 708 N N . ALA A 1 97 ? -5.984 0.002 -3.135 1.00 92.31 97 ALA A N 1
ATOM 709 C CA . ALA A 1 97 ? -5.961 -1.355 -2.596 1.00 92.31 97 ALA A CA 1
ATOM 710 C C . ALA A 1 97 ? -6.570 -1.426 -1.185 1.00 92.31 97 ALA A C 1
ATOM 712 O O . ALA A 1 97 ? -7.364 -2.323 -0.917 1.00 92.31 97 ALA A O 1
ATOM 713 N N . VAL A 1 98 ? -6.288 -0.446 -0.317 1.00 92.38 98 VAL A N 1
ATOM 714 C CA . VAL A 1 98 ? -6.940 -0.346 0.999 1.00 92.38 98 VAL A CA 1
ATOM 715 C C . VAL A 1 98 ? -8.446 -0.134 0.862 1.00 92.38 98 VAL A C 1
ATOM 717 O O . VAL A 1 98 ? -9.206 -0.836 1.518 1.00 92.38 98 VAL A O 1
ATOM 720 N N . GLU A 1 99 ? -8.909 0.796 0.018 1.00 90.25 99 GLU A N 1
ATOM 721 C CA . GLU A 1 99 ? -10.353 1.005 -0.188 1.00 90.25 99 GLU A CA 1
ATOM 722 C C . GLU A 1 99 ? -11.057 -0.281 -0.637 1.00 90.25 99 GLU A C 1
ATOM 724 O O . GLU A 1 99 ? -12.162 -0.571 -0.180 1.00 90.25 99 GLU A O 1
ATOM 729 N N . LEU A 1 100 ? -10.399 -1.073 -1.488 1.00 88.00 100 LEU A N 1
ATOM 730 C CA . LEU A 1 100 ? -10.923 -2.349 -1.968 1.00 88.00 100 LEU A CA 1
ATOM 731 C C . LEU A 1 100 ? -11.049 -3.408 -0.879 1.00 88.00 100 LEU A C 1
ATOM 733 O O . LEU A 1 100 ? -11.991 -4.189 -0.935 1.00 88.00 100 LEU A O 1
ATOM 737 N N . MET A 1 101 ? -10.177 -3.411 0.132 1.00 86.75 101 MET A N 1
ATOM 738 C CA . MET A 1 101 ? -10.296 -4.338 1.266 1.00 86.75 101 MET A CA 1
ATOM 739 C C . MET A 1 101 ? -11.586 -4.136 2.073 1.00 86.75 101 MET A C 1
ATOM 741 O O . MET A 1 101 ? -12.041 -5.064 2.736 1.00 86.75 101 MET A O 1
ATOM 745 N N . PHE A 1 102 ? -12.156 -2.929 2.049 1.00 84.44 102 PHE A N 1
ATOM 746 C CA . PHE A 1 102 ? -13.377 -2.585 2.788 1.00 84.44 102 PHE A CA 1
ATOM 747 C C . PHE A 1 102 ? -14.635 -2.576 1.926 1.00 84.44 102 PHE A C 1
ATOM 749 O O . PHE A 1 102 ? -15.738 -2.398 2.446 1.00 84.44 102 PHE A O 1
ATOM 756 N N . LEU A 1 103 ? -14.484 -2.734 0.615 1.00 81.81 103 LEU A N 1
ATOM 757 C CA . LEU A 1 103 ? -15.612 -3.018 -0.249 1.00 81.81 103 LEU A CA 1
ATOM 758 C C . LEU A 1 103 ? -15.980 -4.483 -0.082 1.00 81.81 103 LEU A C 1
ATOM 760 O O . LEU A 1 103 ? -15.119 -5.358 -0.100 1.00 81.81 103 LEU A O 1
ATOM 764 N N . ASP A 1 104 ? -17.273 -4.755 0.043 1.00 69.00 104 ASP A N 1
ATOM 765 C CA . ASP A 1 104 ? -17.767 -6.115 -0.104 1.00 69.00 104 ASP A CA 1
ATOM 766 C C . ASP A 1 104 ? -17.688 -6.493 -1.588 1.00 69.00 104 ASP A C 1
ATOM 768 O O . ASP A 1 104 ? -18.616 -6.285 -2.371 1.00 69.00 104 ASP A O 1
ATOM 772 N N . VAL A 1 105 ? -16.502 -6.942 -2.006 1.00 64.94 105 VA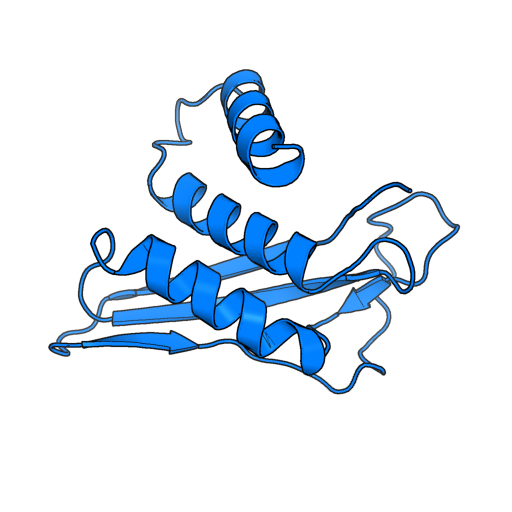L A N 1
ATOM 773 C CA . VAL A 1 105 ? -16.205 -7.254 -3.410 1.00 64.94 105 VAL A CA 1
ATOM 774 C C . VAL A 1 105 ? -16.892 -8.548 -3.850 1.00 64.94 105 VAL A C 1
ATOM 776 O O . VAL A 1 105 ? -16.949 -8.826 -5.043 1.00 64.94 105 VAL A O 1
ATOM 779 N N . SER A 1 106 ? -17.447 -9.327 -2.913 1.00 63.62 106 SER A N 1
ATOM 780 C CA . SER A 1 106 ? -18.130 -10.583 -3.231 1.00 63.62 106 SER A CA 1
ATOM 781 C C . SER A 1 106 ? -19.387 -10.381 -4.091 1.00 63.62 106 SER A C 1
ATOM 783 O O . SER A 1 106 ? -19.719 -11.266 -4.876 1.00 63.62 106 SER A O 1
ATOM 785 N N . ASP A 1 107 ? -19.983 -9.182 -4.035 1.00 61.22 107 ASP A N 1
ATOM 786 C CA . ASP A 1 107 ? -21.144 -8.764 -4.835 1.00 61.22 107 ASP A CA 1
ATOM 787 C C . ASP A 1 107 ? -20.903 -7.475 -5.653 1.00 61.22 107 ASP A C 1
ATOM 789 O O . ASP A 1 107 ? -21.822 -6.945 -6.288 1.00 61.22 107 ASP A O 1
ATOM 793 N N . ALA A 1 108 ? -19.679 -6.932 -5.667 1.00 68.00 108 ALA A N 1
ATOM 794 C CA . ALA A 1 108 ? -19.388 -5.708 -6.410 1.00 68.00 108 ALA A CA 1
ATOM 795 C C . ALA A 1 108 ? -19.147 -6.022 -7.900 1.00 68.00 108 ALA A C 1
ATOM 797 O O . ALA A 1 108 ? -18.165 -6.686 -8.229 1.00 68.00 108 ALA A O 1
ATOM 798 N N . PRO A 1 109 ? -19.973 -5.516 -8.836 1.00 78.06 109 PRO A N 1
ATOM 799 C CA . PRO A 1 109 ? -19.723 -5.718 -10.257 1.00 78.06 109 PRO A CA 1
ATOM 800 C C . PRO A 1 109 ? -18.423 -5.020 -10.681 1.00 78.06 109 PRO A C 1
ATOM 802 O O . PRO A 1 109 ? -18.133 -3.912 -10.221 1.00 78.06 109 PRO A O 1
ATOM 805 N N . ASP A 1 110 ? -17.692 -5.611 -11.628 1.00 82.75 110 ASP A N 1
ATOM 806 C CA . ASP A 1 110 ? -16.435 -5.076 -12.184 1.00 82.75 110 ASP A CA 1
ATOM 807 C C . ASP A 1 110 ? -16.529 -3.598 -12.598 1.00 82.75 110 ASP A C 1
ATOM 809 O O . ASP A 1 110 ? -15.562 -2.842 -12.511 1.00 82.75 110 ASP A O 1
ATOM 813 N N . GLU A 1 111 ? -17.709 -3.143 -13.023 1.00 82.94 111 GLU A N 1
ATOM 814 C CA . GLU A 1 111 ? -17.945 -1.746 -13.381 1.00 82.94 111 GLU A CA 1
ATOM 815 C C . GLU A 1 111 ? -17.817 -0.793 -12.179 1.00 82.94 111 GLU A C 1
ATOM 817 O O . GLU A 1 111 ? -17.306 0.321 -12.315 1.00 82.94 111 GLU A O 1
ATOM 822 N N . LEU A 1 112 ? -18.261 -1.217 -10.993 1.00 81.25 112 LEU A N 1
ATOM 823 C CA . LEU A 1 112 ? -18.142 -0.443 -9.759 1.00 81.25 112 LEU A CA 1
ATOM 824 C C . LEU A 1 112 ? -16.679 -0.367 -9.313 1.00 81.25 112 LEU A C 1
ATOM 826 O O . LEU A 1 112 ? -16.193 0.717 -8.981 1.00 81.25 112 LEU A O 1
ATOM 830 N N . LEU A 1 113 ? -15.967 -1.492 -9.408 1.00 84.44 113 LEU A N 1
ATOM 831 C CA . LEU A 1 113 ? -14.527 -1.569 -9.185 1.00 84.44 113 LEU A CA 1
ATOM 832 C C . LEU A 1 113 ? -13.772 -0.623 -10.132 1.00 84.44 113 LEU A C 1
ATOM 834 O O . LEU A 1 113 ? -12.999 0.228 -9.690 1.00 84.44 113 LEU A O 1
ATOM 838 N N . ALA A 1 114 ? -14.060 -0.686 -11.432 1.00 87.00 114 ALA A N 1
ATOM 839 C CA . ALA A 1 114 ? -13.443 0.180 -12.430 1.00 87.00 114 ALA A CA 1
ATOM 840 C C . ALA A 1 114 ? -13.753 1.667 -12.191 1.00 87.00 114 ALA A C 1
ATOM 842 O O . ALA A 1 114 ? -12.872 2.513 -12.354 1.00 87.00 114 ALA A O 1
ATOM 843 N N . LYS A 1 115 ? -14.983 2.014 -11.786 1.00 87.44 115 LYS A N 1
ATOM 844 C CA . LYS A 1 115 ? -15.359 3.396 -11.436 1.00 87.44 115 LYS A CA 1
ATOM 845 C C . LYS A 1 115 ? -14.586 3.905 -10.223 1.00 87.44 115 LYS A C 1
ATOM 847 O O . LYS A 1 115 ? -14.090 5.032 -10.262 1.00 87.44 115 LYS A O 1
ATOM 852 N N . LEU A 1 116 ? -14.454 3.089 -9.178 1.00 86.69 116 LEU A N 1
ATOM 853 C CA . LEU A 1 116 ? -13.666 3.437 -7.999 1.00 86.69 116 LEU A CA 1
ATOM 854 C C . LEU A 1 116 ? -12.199 3.672 -8.368 1.00 86.69 116 LEU A C 1
ATOM 856 O O . LEU A 1 116 ? -11.647 4.722 -8.038 1.00 86.69 116 LEU A O 1
ATOM 860 N N . LEU A 1 117 ? -11.595 2.727 -9.090 1.00 89.00 117 LEU A N 1
ATOM 861 C CA . LEU A 1 117 ? -10.200 2.813 -9.511 1.00 89.00 117 LEU A CA 1
ATOM 862 C C . LEU A 1 117 ? -9.958 4.038 -10.396 1.00 89.00 117 LEU A C 1
ATOM 864 O O . LEU A 1 117 ? -9.008 4.776 -10.160 1.00 89.00 117 LEU A O 1
ATOM 868 N N . ARG A 1 118 ? -10.848 4.334 -11.353 1.00 89.50 118 ARG A N 1
ATOM 869 C CA . ARG A 1 118 ? -10.755 5.553 -12.176 1.00 89.50 118 ARG A CA 1
ATOM 870 C C . ARG A 1 118 ? -10.794 6.821 -11.331 1.00 89.50 118 ARG A C 1
ATOM 872 O O . ARG A 1 118 ? -9.990 7.716 -11.564 1.00 89.50 118 ARG A O 1
ATOM 879 N N . ARG A 1 119 ? -11.693 6.891 -10.345 1.00 90.38 119 ARG A N 1
ATOM 880 C CA . ARG A 1 119 ? -11.801 8.047 -9.445 1.00 90.38 119 ARG A CA 1
ATOM 881 C C . ARG A 1 119 ? -10.515 8.273 -8.651 1.00 90.38 119 ARG A C 1
ATOM 883 O O . ARG A 1 119 ? -10.133 9.418 -8.460 1.00 90.38 119 ARG A O 1
ATOM 890 N N . ILE A 1 120 ? -9.883 7.204 -8.170 1.00 89.31 120 ILE A N 1
ATOM 891 C CA . ILE A 1 120 ? -8.696 7.301 -7.311 1.00 89.31 120 ILE A CA 1
ATOM 892 C C . ILE A 1 120 ? -7.424 7.540 -8.134 1.00 89.31 120 ILE A C 1
ATOM 894 O O . ILE A 1 120 ? -6.597 8.361 -7.750 1.00 89.31 120 ILE A O 1
ATOM 898 N N . LEU A 1 121 ? -7.254 6.831 -9.253 1.00 87.75 121 LEU A N 1
ATOM 899 C CA . LEU A 1 121 ? -6.006 6.839 -10.023 1.00 87.75 121 LEU A CA 1
ATOM 900 C C . LEU A 1 121 ? -5.910 8.032 -10.986 1.00 87.75 121 LEU A C 1
ATOM 902 O O . LEU A 1 121 ? -4.839 8.621 -11.116 1.00 87.75 121 LEU A O 1
ATOM 906 N N . VAL A 1 122 ? -7.022 8.413 -11.627 1.00 84.44 122 VAL A N 1
ATOM 907 C CA . VAL A 1 122 ? -7.070 9.491 -12.641 1.00 84.44 122 VAL A CA 1
ATOM 908 C C . VAL A 1 122 ? -7.496 10.836 -12.043 1.00 84.44 122 VAL A C 1
ATOM 910 O O . VAL A 1 122 ? -7.261 11.877 -12.655 1.00 84.44 122 VAL A O 1
ATOM 913 N N . GLY A 1 123 ? -8.127 10.808 -10.865 1.00 63.56 123 GLY A N 1
ATOM 914 C CA . GLY A 1 123 ? -8.530 12.000 -10.117 1.00 63.56 123 GLY A CA 1
ATOM 915 C C . GLY A 1 123 ? -7.369 12.817 -9.571 1.00 63.56 123 GLY A C 1
ATOM 916 O O . GLY A 1 123 ? -6.245 12.270 -9.415 1.00 63.56 123 GLY A O 1
#

Organism: Sorangium cellulosum (NCBI:txid56)

Radius of gyration: 14.83 Å; chains: 1; bounding box: 39×24×46 Å

Secondary structure (DSSP, 8-state):
----EEEEEEEEE-SSSSEEEEE--B-SSPPB--S-SSSSSS-EEES-BHHHHHHHHHHHHHHHTTTSPSEEEEEEEEEEESSS--HHHHHHHHHHHHHHHHS-TTS--HHHHHHHHHHHHT-

pLDDT: mean 84.62, std 11.23, range [54.31, 95.81]

Foldseek 3Di:
DAADKDWDKDWDADPDQAEAEEADADDPPADFDPPPPDPPDWTKHKGHHPVLRVLQSVLLCVLPVPPDGHTYMYRPTIMGTPPNDDSPQNSLVSSLNSVVVPDPVVPDPVVNNVVSSCVSRVD